Protein AF-A0A7X9ZUU1-F1 (afdb_monomer_lite)

pLDDT: mean 85.57, std 14.95, range [36.59, 97.12]

Sequence (149 aa):
MLIRISDRKSITLRKTADPEVSGQKLRLRSGIVYATLAYLIYGAMPFYMKQLQAVPPSQIMAHRVLWSVFLLAIIVSLLGRWTSLRRTIDMRLVGLFAATAALIGVNWLVYIWAVLNDRILETSLGFFITPLITVVLGVVALGERLTRL

Radius of gyration: 26.16 Å; chains: 1; bounding box: 39×70×84 Å

Secondary structure (DSSP, 8-state):
-------S-SSSS-----HHHHHHHHHHHHHHHHHHHHHHHHHHHHHHHHHTTTS-HHHHHHHHHHHHHHHHHHHHHHTT-HHHHHHT--HHHHHHHHHHHHHHHHHHHHHHHHHHTT-HHHHHHHHHHHHHHHHHHHHHHS-------

Structure (mmCIF, N/CA/C/O backbone):
data_AF-A0A7X9ZUU1-F1
#
_entry.id   AF-A0A7X9ZUU1-F1
#
loop_
_atom_site.group_PDB
_atom_site.id
_atom_site.type_symbol
_atom_site.label_atom_id
_atom_site.label_alt_id
_atom_site.label_comp_id
_atom_site.label_asym_id
_atom_site.label_entity_id
_atom_site.label_seq_id
_atom_site.pdbx_PDB_ins_code
_atom_site.Cartn_x
_atom_site.Cartn_y
_atom_site.Cartn_z
_atom_site.occupancy
_atom_site.B_iso_or_equiv
_atom_site.auth_seq_id
_atom_site.auth_comp_id
_atom_site.auth_asym_id
_atom_site.auth_atom_id
_atom_site.pdbx_PDB_model_num
ATOM 1 N N . MET A 1 1 ? -17.398 -51.536 60.487 1.00 43.50 1 MET A N 1
ATOM 2 C CA . MET A 1 1 ? -17.813 -50.127 60.298 1.00 43.50 1 MET A CA 1
ATOM 3 C C . MET A 1 1 ? -17.126 -49.625 59.030 1.00 43.50 1 MET A C 1
ATOM 5 O O . MET A 1 1 ? -15.916 -49.752 58.930 1.00 43.50 1 MET A O 1
ATOM 9 N N . LEU A 1 2 ? -17.912 -49.277 58.008 1.00 36.59 2 LEU A N 1
ATOM 10 C CA . LEU A 1 2 ? -17.555 -49.318 56.581 1.00 36.59 2 LEU A CA 1
ATOM 11 C C . LEU A 1 2 ? -16.750 -48.10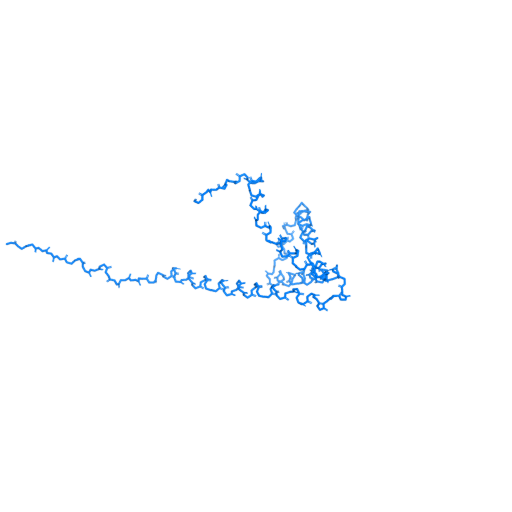4 56.092 1.00 36.59 2 LEU A C 1
ATOM 13 O O . LEU A 1 2 ? -17.174 -46.962 56.252 1.00 36.59 2 LEU A O 1
ATOM 17 N N . ILE A 1 3 ? -15.648 -48.385 55.394 1.00 45.50 3 ILE A N 1
ATOM 18 C CA . ILE A 1 3 ? -14.896 -47.441 54.561 1.00 45.50 3 ILE A CA 1
ATOM 19 C C . ILE A 1 3 ? -15.714 -47.199 53.280 1.00 45.50 3 ILE A C 1
ATOM 21 O O . ILE A 1 3 ? -15.823 -48.082 52.430 1.00 45.50 3 ILE A O 1
ATOM 25 N N . ARG A 1 4 ? -16.322 -46.014 53.138 1.00 44.00 4 ARG A N 1
ATOM 26 C CA . ARG A 1 4 ? -16.996 -45.585 51.899 1.00 44.00 4 ARG A CA 1
ATOM 27 C C . ARG A 1 4 ? -15.962 -45.041 50.911 1.00 44.00 4 ARG A C 1
ATOM 29 O O . ARG A 1 4 ? -15.583 -43.877 50.972 1.00 44.00 4 ARG A O 1
ATOM 36 N N . ILE A 1 5 ? -15.543 -45.884 49.973 1.00 52.41 5 ILE A N 1
ATOM 37 C CA . ILE A 1 5 ? -14.932 -45.461 48.709 1.00 52.41 5 ILE A CA 1
ATOM 38 C C . ILE A 1 5 ? -16.099 -45.129 47.772 1.00 52.41 5 ILE A C 1
ATOM 40 O O . ILE A 1 5 ? -16.663 -46.021 47.148 1.00 52.41 5 ILE A O 1
ATOM 44 N N . SER A 1 6 ? -16.520 -43.863 47.738 1.00 46.88 6 SER A N 1
ATOM 45 C CA . SER A 1 6 ? -17.579 -43.386 46.840 1.00 46.88 6 SER A CA 1
ATOM 46 C C . SER A 1 6 ? -16.974 -42.458 45.792 1.00 46.88 6 SER A C 1
ATOM 48 O O . SER A 1 6 ? -16.498 -41.373 46.108 1.00 46.88 6 SER A O 1
ATOM 50 N N . ASP A 1 7 ? -17.006 -42.940 44.554 1.00 48.75 7 ASP A N 1
ATOM 51 C CA . ASP A 1 7 ? -16.996 -42.197 43.294 1.00 48.75 7 ASP A CA 1
ATOM 52 C C . ASP A 1 7 ? -15.870 -41.201 43.005 1.00 48.75 7 ASP A C 1
ATOM 54 O O . ASP A 1 7 ? -16.015 -39.984 43.051 1.00 48.75 7 ASP A O 1
ATOM 58 N N . ARG A 1 8 ? -14.774 -41.753 42.475 1.00 53.47 8 ARG A N 1
ATOM 59 C CA . ARG A 1 8 ? -13.804 -41.032 41.638 1.00 53.47 8 ARG A CA 1
ATOM 60 C C . ARG A 1 8 ? -14.048 -41.282 40.134 1.00 53.47 8 ARG A C 1
ATOM 62 O O . ARG A 1 8 ? -13.098 -41.344 39.360 1.00 53.47 8 ARG A O 1
ATOM 69 N N . LYS A 1 9 ? -15.308 -41.483 39.715 1.00 47.94 9 LYS A N 1
ATOM 70 C CA . LYS A 1 9 ? -15.692 -41.827 38.325 1.00 47.94 9 LYS A CA 1
ATOM 71 C C . LYS A 1 9 ? -16.576 -40.800 37.599 1.00 47.94 9 LYS A C 1
ATOM 73 O O . LYS A 1 9 ? -17.032 -41.083 36.500 1.00 47.94 9 LYS A O 1
ATOM 78 N N . SER A 1 10 ? -16.754 -39.590 38.128 1.00 43.41 10 SER A N 1
ATOM 79 C CA . SER A 1 10 ? -17.522 -38.525 37.449 1.00 43.41 10 SER A CA 1
ATOM 80 C C . SER A 1 10 ? -16.676 -37.512 36.657 1.00 43.41 10 SER A C 1
ATOM 82 O O . SER A 1 10 ? -17.225 -36.598 36.052 1.00 43.41 10 SER A O 1
ATOM 84 N N . ILE A 1 11 ? -15.345 -37.662 36.611 1.00 51.19 11 ILE A N 1
ATOM 85 C CA . ILE A 1 11 ? -14.435 -36.690 35.958 1.00 51.19 11 ILE A CA 1
ATOM 86 C C . ILE A 1 11 ? -14.271 -36.950 34.444 1.00 51.19 11 ILE A C 1
ATOM 88 O O . ILE A 1 11 ? -13.657 -36.171 33.720 1.00 51.19 11 ILE A O 1
ATOM 92 N N . THR A 1 12 ? -14.859 -38.020 33.910 1.00 53.88 12 THR A N 1
ATOM 93 C CA . THR A 1 12 ? -14.807 -38.332 32.476 1.00 53.88 12 THR A CA 1
ATOM 94 C C . THR A 1 12 ? -16.166 -38.085 31.820 1.00 53.88 12 THR A C 1
ATOM 96 O O . THR A 1 12 ? -17.170 -38.634 32.247 1.00 53.88 12 THR A O 1
ATOM 99 N N . LEU A 1 13 ? -16.156 -37.311 30.723 1.00 51.44 13 LEU A N 1
ATOM 100 C CA . LEU A 1 13 ? -17.224 -37.171 29.710 1.00 51.44 13 LEU A CA 1
ATOM 101 C C . LEU A 1 13 ? -18.213 -35.996 29.819 1.00 51.44 13 LEU A C 1
ATOM 103 O O . LEU A 1 13 ? -19.348 -36.084 29.362 1.00 51.44 13 LEU A O 1
ATOM 107 N N . ARG A 1 14 ? -17.738 -34.812 30.209 1.00 46.88 14 ARG A N 1
ATOM 108 C CA . ARG A 1 14 ? -18.213 -33.579 29.558 1.00 46.88 14 ARG A CA 1
ATOM 109 C C . ARG A 1 14 ? -17.023 -32.861 28.941 1.00 46.88 14 ARG A C 1
ATOM 111 O O . ARG A 1 14 ? -16.533 -31.858 29.439 1.00 46.88 14 ARG A O 1
ATOM 118 N N . LYS A 1 15 ? -16.558 -33.398 27.809 1.00 51.28 15 LYS A N 1
ATOM 119 C CA . LYS A 1 15 ? -15.880 -32.601 26.781 1.00 51.28 15 LYS A CA 1
ATOM 120 C C . LYS A 1 15 ? -16.933 -31.631 26.250 1.00 51.28 15 LYS A C 1
ATOM 122 O O . LYS A 1 15 ? -17.527 -31.857 25.201 1.00 51.28 15 LYS A O 1
ATOM 127 N N . THR A 1 16 ? -17.258 -30.617 27.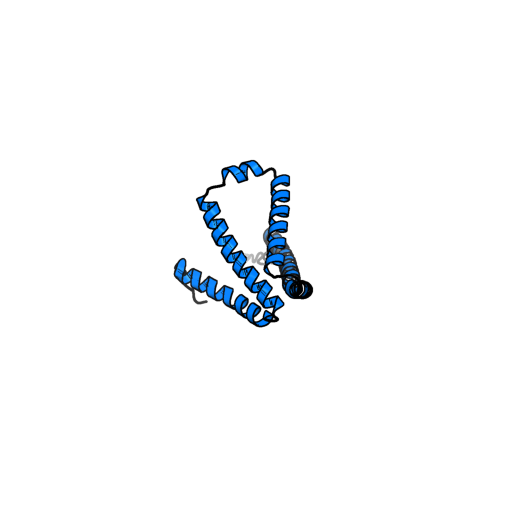044 1.00 53.16 16 THR A N 1
ATOM 128 C CA . THR A 1 16 ? -18.013 -29.461 26.596 1.00 53.16 16 THR A CA 1
ATOM 129 C C . THR A 1 16 ? -17.183 -28.879 25.469 1.00 53.16 16 THR A C 1
ATOM 131 O O . THR A 1 16 ? -16.101 -28.338 25.686 1.00 53.16 16 THR A O 1
ATOM 134 N N . ALA A 1 17 ? -17.635 -29.088 24.235 1.00 60.94 17 ALA A N 1
ATOM 135 C CA . ALA A 1 17 ? -17.268 -28.204 23.152 1.00 60.94 17 ALA A CA 1
ATOM 136 C C . ALA A 1 17 ? -17.786 -26.833 23.583 1.00 60.94 17 ALA A C 1
ATOM 138 O O . ALA A 1 17 ? -18.962 -26.533 23.404 1.00 60.94 17 ALA A O 1
ATOM 139 N N . ASP A 1 18 ? -16.935 -26.083 24.278 1.00 59.06 18 ASP A N 1
ATOM 140 C CA . ASP A 1 18 ? -17.253 -24.747 24.742 1.00 59.06 18 ASP A CA 1
ATOM 141 C C . ASP A 1 18 ? -17.683 -23.946 23.500 1.00 59.06 18 ASP A C 1
ATOM 143 O O . ASP A 1 18 ? -16.926 -23.919 22.512 1.00 59.06 18 ASP A O 1
ATOM 147 N N . PRO A 1 19 ? -18.923 -23.423 23.442 1.00 64.44 19 PRO A N 1
ATOM 148 C CA . PRO A 1 19 ? -19.432 -22.750 22.251 1.00 64.44 19 PRO A CA 1
ATOM 149 C C . PRO A 1 19 ? -18.534 -21.581 21.828 1.00 64.44 19 PRO A C 1
ATOM 151 O O . PRO A 1 19 ? -18.414 -21.314 20.632 1.00 64.44 19 PRO A O 1
ATOM 154 N N . GLU A 1 20 ? -17.819 -20.961 22.771 1.00 69.62 20 GLU A N 1
ATOM 155 C CA . GLU A 1 20 ? -16.831 -19.917 22.502 1.00 69.62 20 GLU A CA 1
ATOM 156 C C . GLU A 1 20 ? -15.602 -20.455 21.745 1.00 69.62 20 GLU A C 1
ATOM 158 O O . GLU A 1 20 ? -15.248 -19.941 20.680 1.00 69.62 20 GLU A O 1
ATOM 163 N N . VAL A 1 21 ? -15.014 -21.568 22.201 1.00 69.81 21 VAL A N 1
ATOM 164 C CA . VAL A 1 21 ? -13.874 -22.228 21.532 1.00 69.81 21 VAL A CA 1
ATOM 165 C C . VAL A 1 21 ? -14.278 -22.784 20.161 1.00 69.81 21 VAL A C 1
ATOM 167 O O . VAL A 1 21 ? -13.499 -22.737 19.203 1.00 69.81 21 VAL A O 1
ATOM 170 N N . SER A 1 22 ? -15.502 -23.299 20.028 1.00 70.44 22 SER A N 1
ATOM 171 C CA . SER A 1 22 ? -16.035 -23.771 18.741 1.00 70.44 22 SER A CA 1
ATOM 172 C C . SER A 1 22 ? -16.283 -22.613 17.771 1.00 70.44 22 SER A C 1
ATOM 174 O O . SER A 1 22 ? -15.909 -22.713 16.600 1.00 70.44 22 SER A O 1
ATOM 176 N N . GLY A 1 23 ? -16.820 -21.490 18.257 1.00 74.31 23 GLY A N 1
ATOM 177 C CA . GLY A 1 23 ? -16.983 -20.250 17.497 1.00 74.31 23 GLY A CA 1
ATOM 178 C C . GLY A 1 23 ? -15.648 -19.656 17.042 1.00 74.31 23 GLY A C 1
ATOM 179 O O . GLY A 1 23 ? -15.518 -19.240 15.889 1.00 74.31 23 GLY A O 1
ATOM 180 N N . GLN A 1 24 ? -14.617 -19.696 17.889 1.00 79.62 24 GLN A N 1
ATOM 181 C CA . GLN A 1 24 ? -13.262 -19.269 17.535 1.00 79.62 24 GLN A CA 1
ATOM 182 C C . GLN A 1 24 ? -12.642 -20.174 16.464 1.00 79.62 24 GLN A C 1
ATOM 184 O O . GLN A 1 24 ? -12.064 -19.673 15.501 1.00 79.62 24 GLN A O 1
ATOM 189 N N . LYS A 1 25 ? -12.807 -21.499 16.569 1.00 75.75 25 LYS A N 1
ATOM 190 C CA . LYS A 1 25 ? -12.346 -22.450 15.541 1.00 75.75 25 LYS A CA 1
ATOM 191 C C . LYS A 1 25 ? -13.054 -22.247 14.203 1.00 75.75 25 LYS A C 1
ATOM 193 O O . LYS A 1 25 ? -12.405 -22.332 13.164 1.00 75.75 25 LYS A O 1
ATOM 198 N N . LEU A 1 26 ? -14.358 -21.968 14.213 1.00 78.06 26 LEU A N 1
ATOM 199 C CA . LEU A 1 26 ? -15.129 -21.637 13.009 1.00 78.06 26 LEU A CA 1
ATOM 200 C C . LEU A 1 26 ? -14.621 -20.343 12.360 1.00 78.06 26 LEU A C 1
ATOM 202 O O . LEU A 1 26 ? -14.349 -20.332 11.160 1.00 78.06 26 LEU A O 1
ATOM 206 N N . ARG A 1 27 ? -14.396 -19.290 13.157 1.00 86.81 27 ARG A N 1
ATOM 207 C CA . ARG A 1 27 ? -13.803 -18.028 12.686 1.00 86.81 27 ARG A CA 1
ATOM 208 C C . ARG A 1 27 ? -12.395 -18.230 12.130 1.00 86.81 27 ARG A C 1
ATOM 210 O O . ARG A 1 27 ? -12.113 -17.739 11.042 1.00 86.81 27 ARG A O 1
ATOM 217 N N . LEU 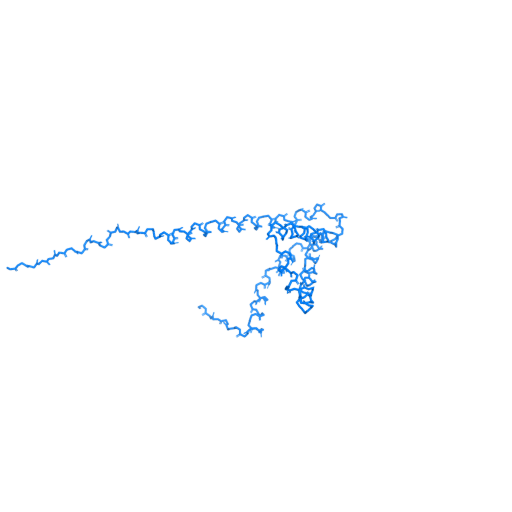A 1 28 ? -11.551 -19.012 12.805 1.00 88.69 28 LEU A N 1
ATOM 218 C CA . LEU A 1 28 ? -10.201 -19.342 12.343 1.00 88.69 28 LEU A CA 1
ATOM 219 C C . LEU A 1 28 ? -10.233 -20.080 11.001 1.00 88.69 28 LEU A C 1
ATOM 221 O O . LEU A 1 28 ? -9.525 -19.695 10.078 1.00 88.69 28 LEU A O 1
ATOM 225 N N . ARG A 1 29 ? -11.093 -21.096 10.859 1.00 87.75 29 ARG A N 1
ATOM 226 C CA . ARG A 1 29 ? -11.271 -21.831 9.596 1.00 87.75 29 ARG A CA 1
ATOM 227 C C . ARG A 1 29 ? -11.712 -20.908 8.464 1.00 87.75 29 ARG A C 1
ATOM 229 O O . ARG A 1 29 ? -11.120 -20.955 7.393 1.00 87.75 29 ARG A O 1
ATOM 236 N N . SER A 1 30 ? -12.699 -20.045 8.710 1.00 90.25 30 SER A N 1
ATOM 237 C CA . SER A 1 30 ? -13.132 -19.061 7.711 1.00 90.25 30 SER A CA 1
ATOM 238 C C . SER A 1 30 ? -12.024 -18.060 7.366 1.00 90.25 30 SER A C 1
ATOM 240 O O . SER A 1 30 ? -11.811 -17.767 6.196 1.00 90.25 30 SER A O 1
ATOM 242 N N . GLY A 1 31 ? -11.255 -17.608 8.361 1.00 91.44 31 GLY A N 1
ATOM 243 C CA . GLY A 1 31 ? -10.130 -16.698 8.173 1.00 91.44 31 GLY A CA 1
ATOM 244 C C . GLY A 1 31 ? -9.020 -17.305 7.321 1.00 91.44 31 GLY A C 1
ATOM 245 O O . GLY A 1 31 ? -8.506 -16.626 6.439 1.00 91.44 31 GLY A O 1
ATOM 246 N N . ILE A 1 32 ? -8.705 -18.590 7.521 1.00 95.06 32 ILE A N 1
ATOM 247 C CA . ILE A 1 32 ? -7.742 -19.317 6.683 1.00 95.06 32 ILE A CA 1
ATOM 248 C C . ILE A 1 32 ? -8.225 -19.339 5.233 1.00 95.06 32 ILE A C 1
ATOM 250 O O . ILE A 1 32 ? -7.464 -18.974 4.345 1.00 95.06 32 ILE A O 1
ATOM 254 N N . VAL A 1 33 ? -9.492 -19.689 4.988 1.00 95.50 33 VAL A N 1
ATOM 255 C CA . VAL A 1 33 ? -10.051 -19.711 3.627 1.00 95.50 33 VAL A CA 1
ATOM 256 C C . VAL A 1 33 ? -9.969 -18.329 2.974 1.00 95.50 33 VAL A C 1
ATOM 258 O O . VAL A 1 33 ? -9.483 -18.216 1.849 1.00 95.50 33 VAL A O 1
ATOM 261 N N . TYR A 1 34 ? -10.381 -17.268 3.675 1.00 94.38 34 TYR A N 1
ATOM 262 C CA . TYR A 1 34 ? -10.308 -15.906 3.143 1.00 94.38 34 TYR A CA 1
ATOM 263 C C . TYR A 1 34 ? -8.871 -15.459 2.862 1.00 94.38 34 TYR A C 1
ATOM 265 O O . TYR A 1 34 ? -8.615 -14.889 1.803 1.00 94.38 34 TYR A O 1
ATOM 273 N N . ALA A 1 35 ? -7.930 -15.749 3.763 1.00 94.38 35 ALA A N 1
ATOM 274 C CA . ALA A 1 35 ? -6.521 -15.426 3.572 1.00 94.38 35 ALA A CA 1
ATOM 275 C C . ALA A 1 35 ? -5.942 -16.175 2.366 1.00 94.38 35 ALA A C 1
ATOM 277 O O . ALA A 1 35 ? -5.317 -15.558 1.507 1.00 94.38 35 ALA A O 1
ATOM 278 N N . THR A 1 36 ? -6.195 -17.480 2.249 1.00 96.25 36 THR A N 1
ATOM 279 C CA . THR A 1 36 ? -5.736 -18.286 1.113 1.00 96.25 36 THR A CA 1
ATOM 280 C C . THR A 1 36 ? -6.273 -17.743 -0.207 1.00 96.25 36 THR A C 1
ATOM 282 O O . THR A 1 36 ? -5.495 -17.540 -1.135 1.00 96.25 36 THR A O 1
ATOM 285 N N . LEU A 1 37 ? -7.572 -1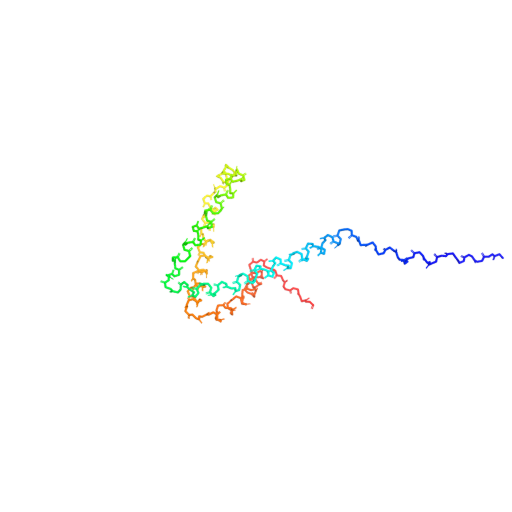7.445 -0.296 1.00 96.19 37 LEU A N 1
ATOM 286 C CA . LEU A 1 37 ? -8.163 -16.871 -1.507 1.00 96.19 37 LEU A CA 1
ATOM 287 C C . LEU A 1 37 ? -7.560 -15.504 -1.841 1.00 96.19 37 LEU A C 1
ATOM 289 O O . LEU A 1 37 ? -7.194 -15.263 -2.990 1.00 96.19 37 LEU A O 1
ATOM 293 N N . ALA A 1 38 ? -7.401 -14.630 -0.847 1.00 94.31 38 ALA A N 1
ATOM 294 C CA . ALA A 1 38 ? -6.793 -13.319 -1.041 1.00 94.31 38 ALA A CA 1
ATOM 295 C C . ALA A 1 38 ? -5.347 -13.428 -1.551 1.00 94.31 38 ALA A C 1
ATOM 297 O O . ALA A 1 38 ? -4.984 -12.742 -2.507 1.00 94.31 38 ALA A O 1
ATOM 298 N N . TYR A 1 39 ? -4.538 -14.320 -0.970 1.00 92.38 39 TYR A N 1
ATOM 299 C CA . TYR A 1 39 ? -3.158 -14.540 -1.404 1.00 92.38 39 TYR A CA 1
ATOM 300 C C . TYR A 1 39 ? -3.065 -15.185 -2.787 1.00 92.38 39 TYR A C 1
ATOM 302 O O . TYR A 1 39 ? -2.161 -14.834 -3.538 1.00 92.38 39 TYR A O 1
ATOM 310 N N . LEU A 1 40 ? -3.995 -16.066 -3.166 1.00 94.81 40 LEU A N 1
ATOM 311 C CA . LEU A 1 40 ? -4.052 -16.626 -4.521 1.00 94.81 40 LEU A CA 1
ATOM 312 C C . LEU A 1 40 ? -4.401 -15.557 -5.559 1.00 94.81 40 LEU A C 1
ATOM 314 O O . LEU A 1 40 ? -3.721 -15.445 -6.578 1.00 94.81 40 LEU A O 1
ATOM 318 N N . ILE A 1 41 ? -5.414 -14.730 -5.279 1.00 94.00 41 ILE A N 1
ATOM 319 C CA . ILE A 1 41 ? -5.795 -13.605 -6.145 1.00 94.00 41 ILE A CA 1
ATOM 320 C C . ILE A 1 41 ? -4.618 -12.638 -6.296 1.00 94.00 41 ILE A C 1
ATOM 322 O O . ILE A 1 41 ? -4.291 -12.217 -7.405 1.00 94.00 41 ILE A O 1
ATOM 326 N N . TYR A 1 42 ? -3.950 -12.310 -5.189 1.00 90.19 42 TYR A N 1
ATOM 327 C CA . TYR A 1 42 ? -2.788 -11.433 -5.213 1.00 90.19 42 TYR A CA 1
ATOM 328 C C . TYR A 1 42 ? -1.596 -12.068 -5.944 1.00 90.19 42 TYR A C 1
ATOM 330 O O . TYR A 1 42 ? -0.948 -11.403 -6.744 1.00 90.19 42 TYR A O 1
ATOM 338 N N . GLY A 1 43 ? -1.329 -13.359 -5.743 1.00 89.12 43 GLY A N 1
ATOM 339 C CA . GLY A 1 43 ? -0.256 -14.091 -6.421 1.00 89.12 43 GLY A CA 1
ATOM 340 C C . GLY A 1 43 ? -0.459 -14.216 -7.933 1.00 89.12 43 GLY A C 1
ATOM 341 O O . GLY A 1 43 ? 0.516 -14.303 -8.673 1.00 89.12 43 GLY A O 1
ATOM 342 N N . ALA A 1 44 ? -1.706 -14.157 -8.407 1.00 92.00 44 ALA A N 1
ATOM 343 C CA . ALA A 1 44 ? -2.037 -14.126 -9.829 1.00 92.00 44 ALA A CA 1
ATOM 344 C C . ALA A 1 44 ? -1.900 -12.727 -10.470 1.00 92.00 44 ALA A C 1
ATOM 346 O O . ALA A 1 44 ? -1.866 -12.619 -11.696 1.00 92.00 44 ALA A O 1
ATOM 347 N N . MET A 1 45 ? -1.787 -11.645 -9.685 1.00 88.12 45 MET A N 1
ATOM 348 C CA . MET A 1 45 ? -1.686 -10.273 -10.215 1.00 88.12 45 MET A CA 1
ATOM 349 C C . MET A 1 45 ? -0.535 -10.049 -11.206 1.00 88.12 45 MET A C 1
ATOM 351 O O . MET A 1 45 ? -0.784 -9.409 -12.229 1.00 88.12 45 MET A O 1
ATOM 355 N N . PRO A 1 46 ? 0.695 -10.559 -10.986 1.00 87.75 46 PRO A N 1
ATOM 356 C CA . PRO A 1 46 ? 1.786 -10.386 -11.943 1.00 87.75 46 PRO A CA 1
ATOM 357 C C . PRO A 1 46 ? 1.449 -10.904 -13.346 1.00 87.75 46 PRO A C 1
ATOM 359 O O . PRO A 1 46 ? 1.840 -10.289 -14.336 1.00 87.75 46 PRO A O 1
ATOM 362 N N . PHE A 1 47 ? 0.673 -11.990 -13.438 1.00 89.69 47 PHE A N 1
ATOM 363 C CA . PHE A 1 47 ? 0.231 -12.549 -14.715 1.00 89.69 47 PHE A CA 1
ATOM 364 C C . PHE A 1 47 ? -0.708 -11.592 -15.456 1.00 89.69 47 PHE A C 1
ATOM 366 O O . PHE A 1 47 ? -0.534 -11.350 -16.648 1.00 89.69 47 PHE A O 1
ATOM 373 N N . TYR A 1 48 ? -1.660 -10.989 -14.741 1.00 88.94 48 TYR A N 1
ATOM 374 C CA . TYR A 1 48 ? -2.527 -9.951 -15.299 1.00 88.94 48 TYR A CA 1
ATOM 375 C C . TYR A 1 48 ? -1.729 -8.707 -15.717 1.00 88.94 48 TYR A C 1
ATOM 377 O O . TYR A 1 48 ? -1.929 -8.175 -16.805 1.00 88.94 48 TYR A O 1
ATOM 385 N N . MET A 1 49 ? -0.770 -8.266 -14.899 1.00 85.88 49 MET A N 1
ATOM 386 C CA . MET A 1 49 ? 0.073 -7.114 -15.231 1.00 85.88 49 MET A CA 1
ATOM 387 C C . MET A 1 49 ? 0.906 -7.349 -16.488 1.00 85.88 49 MET A C 1
ATOM 389 O O . MET A 1 49 ? 1.012 -6.447 -17.311 1.00 85.88 49 MET A O 1
ATOM 393 N N . LYS A 1 50 ? 1.428 -8.562 -16.696 1.00 86.12 50 LYS A N 1
ATOM 394 C CA . LYS A 1 50 ? 2.138 -8.913 -17.932 1.00 86.12 50 LYS A CA 1
ATOM 395 C C . LYS A 1 50 ? 1.269 -8.792 -19.186 1.00 86.12 50 LYS A C 1
ATOM 397 O O . LYS A 1 50 ? 1.780 -8.400 -20.230 1.00 86.12 50 LYS A O 1
ATOM 402 N N . GLN A 1 51 ? -0.039 -9.024 -19.088 1.00 89.75 51 GLN A N 1
ATOM 403 C CA . GLN A 1 51 ? -0.966 -8.777 -20.203 1.00 89.75 51 GLN A CA 1
ATOM 404 C C . GLN A 1 51 ? -1.116 -7.279 -20.518 1.00 89.75 51 GLN A C 1
ATOM 406 O O . GLN A 1 51 ? -1.411 -6.910 -21.651 1.00 89.75 51 GLN A O 1
ATOM 411 N N . LEU A 1 52 ? -0.857 -6.408 -19.540 1.00 88.69 52 LEU A N 1
ATOM 412 C CA . LEU A 1 52 ? -0.901 -4.951 -19.669 1.00 88.69 52 LEU A CA 1
ATOM 413 C C . LEU A 1 52 ? 0.456 -4.324 -20.022 1.00 88.69 52 LEU A C 1
ATOM 415 O O . LEU A 1 52 ? 0.605 -3.113 -19.901 1.00 88.69 52 LEU A O 1
ATOM 419 N N . GLN A 1 53 ? 1.442 -5.099 -20.479 1.00 87.25 53 GLN A N 1
ATOM 420 C CA . GLN A 1 53 ? 2.794 -4.603 -20.788 1.00 87.25 53 GLN A CA 1
ATOM 421 C C . GLN A 1 53 ? 2.852 -3.441 -21.794 1.00 87.25 53 GLN A C 1
ATOM 423 O O . GLN A 1 53 ? 3.803 -2.665 -21.776 1.00 87.25 53 GLN A O 1
ATOM 428 N N . ALA A 1 54 ? 1.837 -3.297 -22.651 1.00 88.75 54 ALA A N 1
ATOM 429 C CA . ALA A 1 54 ? 1.726 -2.178 -23.587 1.00 88.75 54 ALA A CA 1
ATOM 430 C C . ALA A 1 54 ? 1.295 -0.857 -22.917 1.00 88.75 54 ALA A C 1
ATOM 432 O O . ALA A 1 54 ? 1.399 0.207 -23.524 1.00 88.75 54 ALA A O 1
ATOM 433 N N . VAL A 1 55 ? 0.793 -0.910 -21.680 1.00 92.44 55 VAL A N 1
ATOM 434 C CA . VAL A 1 55 ? 0.289 0.244 -20.934 1.00 92.44 55 VAL A CA 1
ATOM 435 C C . VAL A 1 55 ? 1.372 0.746 -19.971 1.00 92.44 55 VAL A C 1
ATOM 437 O O . VAL A 1 55 ? 1.904 -0.036 -19.182 1.00 92.44 55 VAL A O 1
ATOM 440 N N . PRO A 1 56 ? 1.682 2.055 -19.961 1.00 92.56 56 PRO A N 1
ATOM 441 C CA . PRO A 1 56 ? 2.646 2.618 -19.024 1.00 92.56 56 PRO A CA 1
ATOM 442 C C . PRO A 1 56 ? 2.283 2.337 -17.549 1.00 92.56 56 PRO A C 1
ATOM 444 O O . PRO A 1 56 ? 1.116 2.498 -17.171 1.00 92.56 56 PRO A O 1
ATOM 447 N N . PRO A 1 57 ? 3.262 2.028 -16.669 1.00 91.25 57 PRO A N 1
ATOM 448 C CA . PRO A 1 57 ? 3.020 1.768 -15.244 1.00 91.25 57 PRO A CA 1
ATOM 449 C C . PRO A 1 57 ? 2.216 2.865 -14.533 1.00 91.25 57 PRO A C 1
ATOM 451 O O . PRO A 1 57 ? 1.357 2.581 -13.697 1.00 91.25 57 PRO A O 1
ATOM 454 N N . SER A 1 58 ? 2.470 4.129 -14.887 1.00 92.56 58 SER A N 1
ATOM 455 C CA . SER A 1 58 ? 1.778 5.292 -14.324 1.00 92.56 58 SER A CA 1
ATOM 456 C C . SER A 1 58 ? 0.286 5.294 -14.652 1.00 92.56 58 SER A C 1
ATOM 458 O O . SER A 1 58 ? -0.527 5.618 -13.787 1.00 92.56 58 SER A O 1
ATOM 460 N N . GLN A 1 59 ? -0.094 4.874 -15.861 1.00 93.69 59 GLN A N 1
ATOM 461 C CA . GLN A 1 59 ? -1.495 4.777 -16.265 1.00 93.69 59 GLN A CA 1
ATOM 462 C C . GLN A 1 59 ? -2.199 3.630 -15.545 1.00 93.69 59 GLN A C 1
ATOM 464 O O . GLN A 1 59 ? -3.315 3.819 -15.060 1.00 93.69 59 GLN A O 1
ATOM 469 N N . ILE A 1 60 ? -1.549 2.469 -15.406 1.00 92.31 60 ILE A N 1
ATOM 470 C CA . ILE A 1 60 ? -2.089 1.343 -14.627 1.00 92.31 60 ILE A CA 1
ATOM 471 C C . ILE A 1 60 ? -2.371 1.801 -13.191 1.00 92.31 60 ILE A C 1
ATOM 473 O O . ILE A 1 60 ? -3.452 1.565 -12.651 1.00 92.31 60 ILE A O 1
ATOM 477 N N . MET A 1 61 ? -1.422 2.516 -12.587 1.00 93.19 61 MET A N 1
ATOM 478 C CA . MET A 1 61 ? -1.568 3.042 -11.237 1.00 93.19 61 MET A CA 1
ATOM 479 C C . MET A 1 61 ? -2.694 4.079 -11.124 1.00 93.19 61 MET A C 1
ATOM 481 O O . MET A 1 61 ? -3.507 3.997 -10.203 1.00 93.19 61 MET A O 1
ATOM 485 N N . ALA A 1 62 ? -2.799 5.004 -12.080 1.00 93.81 62 ALA A N 1
ATOM 486 C CA . ALA A 1 62 ? -3.865 6.004 -12.112 1.00 93.81 62 ALA A CA 1
ATOM 487 C C . ALA A 1 62 ? -5.258 5.355 -12.153 1.00 93.81 62 ALA A C 1
ATOM 489 O O . ALA A 1 62 ? -6.130 5.728 -11.368 1.00 93.81 62 ALA A O 1
ATOM 490 N N . HIS A 1 63 ? -5.452 4.324 -12.982 1.00 93.12 63 HIS A N 1
ATOM 491 C CA . HIS A 1 63 ? -6.714 3.580 -13.034 1.00 93.12 63 HIS A CA 1
ATOM 492 C C . HIS A 1 63 ? -7.041 2.909 -11.696 1.00 93.12 63 HIS A C 1
ATOM 494 O O . HIS A 1 63 ? -8.190 2.944 -11.259 1.00 93.12 63 HIS A O 1
ATOM 500 N N . ARG A 1 64 ? -6.047 2.345 -10.995 1.00 90.69 64 ARG A N 1
ATOM 501 C CA . ARG A 1 64 ? -6.265 1.753 -9.663 1.00 90.69 64 ARG A CA 1
ATOM 502 C C . ARG A 1 64 ? -6.733 2.789 -8.644 1.00 90.69 64 ARG A C 1
ATOM 504 O O . ARG A 1 64 ? -7.645 2.502 -7.868 1.00 90.69 64 ARG A O 1
ATOM 511 N N . VAL A 1 65 ? -6.144 3.986 -8.655 1.00 93.81 65 VAL A N 1
ATOM 512 C CA . VAL A 1 65 ? -6.550 5.083 -7.762 1.00 93.81 65 VAL A CA 1
ATOM 513 C C . VAL A 1 65 ? -7.964 5.553 -8.100 1.00 93.81 65 VAL A C 1
ATOM 515 O O . VAL A 1 65 ? -8.792 5.657 -7.198 1.00 93.81 65 VAL A O 1
ATOM 518 N N . LEU A 1 66 ? -8.272 5.759 -9.384 1.00 96.31 66 LEU A N 1
ATOM 519 C CA . LEU A 1 66 ? -9.600 6.183 -9.838 1.00 96.31 66 LEU A CA 1
ATOM 520 C C . LEU A 1 66 ? -10.693 5.200 -9.402 1.00 96.31 66 LEU A C 1
ATOM 522 O O . LEU A 1 66 ? -11.678 5.615 -8.791 1.00 96.31 66 LEU A O 1
ATOM 526 N N . TRP A 1 67 ? -10.496 3.898 -9.630 1.00 95.94 67 TRP A N 1
ATOM 527 C CA . TRP A 1 67 ? -11.459 2.877 -9.205 1.00 95.94 67 TRP A CA 1
ATOM 528 C C . TRP A 1 67 ? -11.586 2.768 -7.685 1.00 95.94 67 TRP A C 1
ATOM 530 O O . TRP A 1 67 ? -12.687 2.555 -7.180 1.00 95.94 67 TRP A O 1
ATOM 540 N N . SER A 1 68 ? -10.494 2.968 -6.942 1.00 94.56 68 SER A N 1
ATOM 541 C CA . SER A 1 68 ? -10.534 2.981 -5.475 1.00 94.56 68 SER A CA 1
ATOM 542 C C . SER A 1 68 ? -11.357 4.156 -4.951 1.00 94.56 68 SER A C 1
ATOM 544 O O . SER A 1 68 ? -12.224 3.958 -4.103 1.00 94.56 68 SER A O 1
ATOM 546 N N . VAL A 1 69 ? -11.136 5.364 -5.482 1.00 95.06 69 VAL A N 1
ATOM 547 C CA . VAL A 1 69 ? -11.902 6.567 -5.118 1.00 95.06 69 VAL A CA 1
ATOM 548 C C . VAL A 1 69 ? -13.378 6.387 -5.460 1.00 95.06 69 VAL A C 1
ATOM 550 O O . VAL A 1 69 ? -14.234 6.686 -4.630 1.00 95.06 69 VAL A O 1
ATOM 553 N N . PHE A 1 70 ? -13.679 5.850 -6.643 1.00 97.00 70 PHE A N 1
ATOM 554 C CA . PHE A 1 70 ? -15.049 5.577 -7.071 1.00 97.00 70 PHE A CA 1
ATOM 555 C C . PHE A 1 70 ? -15.757 4.586 -6.137 1.00 97.00 70 PHE A C 1
ATOM 557 O O . PHE A 1 70 ? -16.846 4.872 -5.638 1.00 97.00 70 PHE A O 1
ATOM 564 N N . LEU A 1 71 ? -15.119 3.453 -5.829 1.00 96.94 71 LEU A N 1
ATOM 565 C CA . LEU A 1 71 ? -15.671 2.447 -4.921 1.00 96.94 71 LEU A CA 1
ATOM 566 C C . LEU A 1 71 ? -15.877 3.010 -3.507 1.00 96.94 71 LEU A C 1
ATOM 568 O O . LEU A 1 71 ? -16.934 2.812 -2.909 1.00 96.94 71 LEU A O 1
ATOM 572 N N . LEU A 1 72 ? -14.899 3.752 -2.981 1.00 94.75 72 LEU A N 1
ATOM 573 C CA . LEU A 1 72 ? -15.005 4.422 -1.683 1.00 94.75 72 LEU A CA 1
ATOM 574 C C . LEU A 1 72 ? -16.150 5.438 -1.660 1.00 94.75 72 LEU A C 1
ATOM 576 O O . LEU A 1 72 ? -16.903 5.470 -0.689 1.00 94.75 72 LEU A O 1
ATOM 580 N N . ALA A 1 73 ? -16.329 6.229 -2.719 1.00 95.25 73 ALA A N 1
ATOM 581 C CA . ALA A 1 73 ? -17.430 7.183 -2.825 1.00 95.25 73 ALA A CA 1
ATOM 582 C C . ALA A 1 73 ? -18.800 6.485 -2.811 1.00 95.25 73 ALA A C 1
ATOM 584 O O . ALA A 1 73 ? -19.716 6.956 -2.130 1.00 95.25 73 ALA A O 1
ATOM 585 N N . ILE A 1 74 ? -18.934 5.341 -3.492 1.00 97.12 74 ILE A N 1
ATOM 586 C CA . ILE A 1 74 ? -20.145 4.509 -3.432 1.00 97.12 74 ILE A CA 1
ATOM 587 C C . ILE A 1 74 ? -20.383 4.030 -2.001 1.00 97.12 74 ILE A C 1
ATOM 589 O O . ILE A 1 74 ? -21.466 4.242 -1.461 1.00 97.12 74 ILE A O 1
ATOM 593 N N . ILE A 1 75 ? -19.373 3.444 -1.354 1.00 96.62 75 ILE A N 1
ATOM 594 C CA . ILE A 1 75 ? -19.493 2.923 0.015 1.00 96.62 75 ILE A CA 1
ATOM 595 C C . ILE A 1 75 ? -19.894 4.042 0.986 1.00 96.62 75 ILE A C 1
ATOM 597 O O . ILE A 1 75 ? -20.846 3.890 1.747 1.00 96.62 75 ILE A O 1
ATOM 601 N N . VAL A 1 76 ? -19.226 5.198 0.942 1.00 95.69 76 VAL A N 1
ATOM 602 C CA . VAL A 1 76 ? -19.551 6.346 1.806 1.00 95.69 76 VAL A CA 1
ATOM 603 C C . VAL A 1 76 ? -20.975 6.852 1.559 1.00 95.69 76 VAL A C 1
ATOM 605 O O . VAL A 1 76 ? -21.652 7.228 2.520 1.00 95.69 76 VAL A O 1
ATOM 608 N N . SER A 1 77 ? -21.440 6.825 0.307 1.00 96.06 77 SER A N 1
ATOM 609 C CA . SER A 1 77 ? -22.815 7.192 -0.051 1.00 96.06 77 SER A CA 1
ATOM 610 C C . SER A 1 77 ? -23.834 6.213 0.512 1.00 96.06 77 SER A C 1
ATOM 612 O O . SER A 1 77 ? -24.792 6.651 1.142 1.00 96.06 77 SER A O 1
ATOM 614 N N . LEU A 1 78 ? -23.599 4.907 0.367 1.00 97.12 78 LEU A N 1
ATOM 615 C CA . LEU A 1 78 ? -24.472 3.863 0.912 1.00 97.12 78 LEU A CA 1
ATOM 616 C C . LEU A 1 78 ? -24.547 3.915 2.443 1.00 97.12 78 LEU A C 1
ATOM 618 O O . LEU A 1 78 ? -25.599 3.655 3.016 1.00 97.12 78 LEU A O 1
ATOM 622 N N . LEU A 1 79 ? -23.450 4.284 3.109 1.00 96.25 79 LEU A N 1
ATOM 623 C CA . LEU A 1 79 ? -23.418 4.453 4.563 1.00 96.25 79 LEU A CA 1
ATOM 624 C C . LEU A 1 79 ? -23.937 5.831 5.027 1.00 96.25 79 LEU A C 1
ATOM 626 O O . LEU A 1 79 ? -24.074 6.046 6.230 1.00 96.25 79 LEU A O 1
ATOM 630 N N . GLY A 1 80 ? -24.181 6.786 4.122 1.00 93.62 80 GLY A N 1
ATOM 631 C CA . GLY A 1 80 ? -24.648 8.136 4.461 1.00 93.62 80 GLY A CA 1
ATOM 632 C C . GLY A 1 80 ? -23.652 8.976 5.276 1.00 93.62 80 GLY A C 1
ATOM 633 O O . GLY A 1 80 ? -24.050 9.887 6.002 1.00 93.62 80 GLY A O 1
ATOM 634 N N . ARG A 1 81 ? -22.342 8.695 5.198 1.00 94.06 81 ARG A N 1
ATOM 635 C CA . ARG A 1 81 ? -21.328 9.264 6.120 1.00 94.06 81 ARG A CA 1
ATOM 636 C C . ARG A 1 81 ? -20.620 10.524 5.617 1.00 94.06 81 ARG A C 1
ATOM 638 O O . ARG A 1 81 ? -19.653 10.962 6.239 1.00 94.06 81 ARG A O 1
ATOM 645 N N . TRP A 1 82 ? -21.109 11.152 4.548 1.00 93.50 82 TRP A N 1
ATOM 646 C CA . TRP A 1 82 ? -20.500 12.347 3.947 1.00 93.50 82 TRP A CA 1
ATOM 647 C C . TRP A 1 82 ? -20.300 13.505 4.937 1.00 93.50 82 TRP A C 1
ATOM 649 O O . TRP A 1 82 ? -19.233 14.120 4.963 1.00 93.50 82 TRP A O 1
ATOM 659 N N . THR A 1 83 ? -21.285 13.777 5.796 1.00 90.56 83 THR A N 1
ATOM 660 C CA . THR A 1 83 ? -21.199 14.852 6.802 1.00 90.56 83 THR A CA 1
ATOM 661 C C . THR A 1 83 ? -20.154 14.550 7.872 1.00 90.56 83 THR A C 1
ATOM 663 O O . THR A 1 83 ? -19.397 15.435 8.264 1.00 90.56 83 THR A O 1
ATOM 666 N N . SER A 1 84 ? -20.078 13.293 8.323 1.00 89.81 84 SER A N 1
ATOM 667 C CA . SER A 1 84 ? -19.058 12.860 9.282 1.00 89.81 84 SER A CA 1
ATOM 668 C C . SER A 1 84 ? -17.663 12.966 8.678 1.00 89.81 84 SER A C 1
ATOM 670 O O . SER A 1 84 ? -16.763 13.452 9.349 1.00 89.81 84 SER A O 1
ATOM 672 N N . LEU A 1 85 ? -17.498 12.561 7.414 1.00 89.94 85 LEU A N 1
ATOM 673 C CA . LEU A 1 85 ? -16.223 12.649 6.710 1.00 89.94 85 LEU A CA 1
ATOM 674 C C . LEU A 1 85 ? -15.738 14.099 6.645 1.00 89.94 85 LEU A C 1
ATOM 676 O O . LEU A 1 85 ? -14.620 14.375 7.059 1.00 89.94 85 LEU A O 1
ATOM 680 N N . ARG A 1 86 ? -16.596 15.031 6.210 1.00 90.19 86 ARG A N 1
ATOM 681 C CA . ARG A 1 86 ? -16.251 16.460 6.106 1.00 90.19 86 ARG A CA 1
ATOM 682 C C . ARG A 1 86 ? -15.850 17.080 7.443 1.00 90.19 86 ARG A C 1
ATOM 684 O O . ARG A 1 86 ? -14.943 17.899 7.468 1.00 90.19 86 ARG A O 1
ATOM 691 N N . ARG A 1 87 ? -16.493 16.682 8.546 1.00 91.38 87 ARG A N 1
ATOM 692 C CA . ARG A 1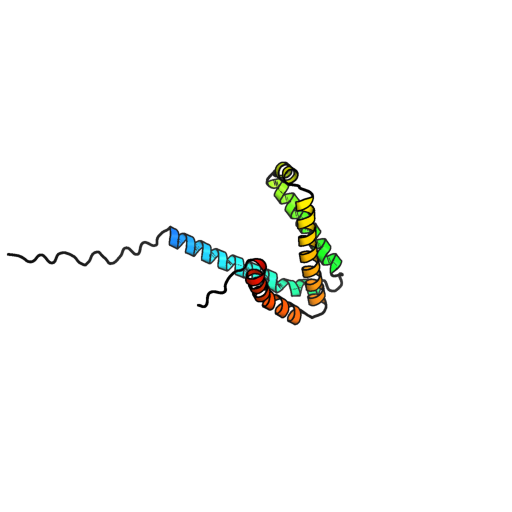 87 ? -16.169 17.185 9.894 1.00 91.38 87 ARG A CA 1
ATOM 693 C C . ARG A 1 87 ? -14.800 16.733 10.404 1.00 91.38 87 ARG A C 1
ATOM 695 O O . ARG A 1 87 ? -14.256 17.379 11.288 1.00 91.38 87 ARG A O 1
ATOM 702 N N . THR A 1 88 ? -14.261 15.637 9.876 1.00 90.25 88 THR A N 1
ATOM 703 C CA . THR A 1 88 ? -12.962 15.080 10.286 1.00 90.25 88 THR A CA 1
ATOM 704 C C . THR A 1 88 ? -11.808 15.569 9.401 1.00 90.25 88 THR A C 1
ATOM 706 O O . THR A 1 88 ? -10.654 15.252 9.675 1.00 90.25 88 THR A O 1
ATOM 709 N N . ILE A 1 89 ? -12.083 16.339 8.340 1.00 91.38 89 ILE A N 1
ATOM 710 C CA . ILE A 1 89 ? -11.035 16.862 7.457 1.00 91.38 89 ILE A CA 1
ATOM 711 C C . ILE A 1 89 ? -10.262 17.968 8.184 1.00 91.38 89 ILE A C 1
ATOM 713 O O . ILE A 1 89 ? -10.772 19.062 8.403 1.00 91.38 89 ILE A O 1
ATOM 717 N N . ASP A 1 90 ? -9.005 17.671 8.497 1.00 94.19 90 ASP A N 1
ATOM 718 C CA . ASP A 1 90 ? -7.991 18.613 8.969 1.00 94.19 90 ASP A CA 1
ATOM 719 C C . ASP A 1 90 ? -6.866 18.669 7.925 1.00 94.19 90 ASP A C 1
ATOM 721 O O . ASP A 1 90 ? -6.407 17.629 7.446 1.00 94.19 90 ASP A O 1
ATOM 725 N N . MET A 1 91 ? -6.401 19.871 7.575 1.00 92.44 91 MET A N 1
ATOM 726 C CA . MET A 1 91 ? -5.321 20.077 6.606 1.00 92.44 91 MET A CA 1
ATOM 727 C C . MET A 1 91 ? -4.030 19.348 7.004 1.00 92.44 91 MET A C 1
ATOM 729 O O . MET A 1 91 ? -3.312 18.843 6.140 1.00 92.44 91 MET A O 1
ATOM 733 N N . ARG A 1 92 ? -3.750 19.218 8.307 1.00 93.94 92 ARG A N 1
ATOM 734 C CA . ARG A 1 92 ? -2.594 18.454 8.796 1.00 93.94 92 ARG A CA 1
ATOM 735 C C . ARG A 1 92 ? -2.744 16.961 8.513 1.00 93.94 92 ARG A C 1
ATOM 737 O O . ARG A 1 92 ? -1.791 16.325 8.064 1.00 93.94 92 ARG A O 1
ATOM 744 N N . LEU A 1 93 ? -3.936 16.408 8.745 1.00 93.81 93 LEU A N 1
ATOM 745 C CA . LEU A 1 93 ? -4.242 15.009 8.438 1.00 93.81 93 LEU A CA 1
ATOM 746 C C . LEU A 1 93 ? -4.217 14.756 6.932 1.00 93.81 93 LEU A C 1
ATOM 748 O O . LEU A 1 93 ? -3.670 13.748 6.498 1.00 93.81 93 LEU A O 1
ATOM 752 N N . VAL A 1 94 ? -4.748 15.683 6.132 1.00 94.12 94 VAL A N 1
ATOM 753 C CA . VAL A 1 94 ? -4.694 15.603 4.667 1.00 94.12 94 VAL A CA 1
ATOM 754 C C . VAL A 1 94 ? -3.248 15.595 4.183 1.00 94.12 94 VAL A C 1
ATOM 756 O O . VAL A 1 94 ? -2.903 14.747 3.368 1.00 94.12 94 VAL A O 1
ATOM 759 N N . GLY A 1 95 ? -2.384 16.466 4.713 1.00 96.06 95 GLY A N 1
ATOM 760 C CA . GLY A 1 95 ? -0.958 16.471 4.379 1.00 96.06 95 GLY A CA 1
ATOM 761 C C . GLY A 1 95 ? -0.262 15.152 4.733 1.00 96.06 95 GLY A C 1
ATOM 762 O O . GLY A 1 95 ? 0.479 14.604 3.918 1.00 96.06 95 GLY A O 1
ATOM 763 N N . LEU A 1 96 ? -0.550 14.591 5.911 1.00 95.88 96 LEU A N 1
ATOM 764 C CA . LEU A 1 96 ? -0.001 13.300 6.336 1.00 95.88 96 LEU A CA 1
ATOM 765 C C . LEU A 1 96 ? -0.505 12.141 5.460 1.00 95.88 96 LEU A C 1
ATOM 767 O O . LEU A 1 96 ? 0.276 11.278 5.049 1.00 95.88 96 LEU A O 1
ATOM 771 N N . PHE A 1 97 ? -1.797 12.125 5.131 1.00 94.94 97 PHE A N 1
ATOM 772 C CA . PHE A 1 97 ? -2.367 11.128 4.230 1.00 94.94 97 PHE A CA 1
ATOM 773 C C . PHE A 1 97 ? -1.862 11.284 2.798 1.00 94.94 97 PHE A C 1
ATOM 775 O O . PHE A 1 97 ? -1.616 10.280 2.141 1.00 94.94 97 PHE A O 1
ATOM 782 N N . ALA A 1 98 ? -1.622 12.505 2.325 1.00 95.00 98 ALA A N 1
ATOM 783 C CA . ALA A 1 98 ? -1.009 12.745 1.025 1.00 95.00 98 ALA A CA 1
ATOM 784 C C . ALA A 1 98 ? 0.432 12.216 0.983 1.00 95.00 98 ALA A C 1
ATOM 786 O O . ALA A 1 98 ? 0.800 11.530 0.033 1.00 95.00 98 ALA A O 1
ATOM 787 N N . ALA A 1 99 ? 1.227 12.461 2.029 1.00 96.75 99 ALA A N 1
ATOM 788 C CA . ALA A 1 99 ? 2.596 11.955 2.120 1.00 96.75 99 ALA A CA 1
ATOM 789 C C . ALA A 1 99 ? 2.642 10.419 2.159 1.00 96.75 99 ALA A C 1
ATOM 791 O O . ALA A 1 99 ? 3.398 9.798 1.414 1.00 96.75 99 ALA A O 1
ATOM 792 N N . THR A 1 100 ? 1.798 9.791 2.982 1.00 96.06 100 THR A N 1
ATOM 793 C CA . THR A 1 100 ? 1.710 8.322 3.058 1.00 96.06 100 THR A CA 1
ATOM 794 C C . THR A 1 100 ? 1.172 7.712 1.764 1.00 96.06 100 THR A C 1
ATOM 796 O O . THR A 1 100 ? 1.732 6.729 1.282 1.00 96.06 100 THR A O 1
ATOM 799 N N . ALA A 1 101 ? 0.157 8.319 1.143 1.00 94.56 101 ALA A N 1
ATOM 800 C CA . ALA A 1 101 ? -0.357 7.899 -0.158 1.00 94.56 101 ALA A CA 1
ATOM 801 C C . ALA A 1 101 ? 0.696 8.031 -1.264 1.00 94.56 101 ALA A C 1
ATOM 803 O O . ALA A 1 101 ? 0.794 7.141 -2.103 1.00 94.56 101 ALA A O 1
ATOM 804 N N . ALA A 1 102 ? 1.515 9.087 -1.254 1.00 95.31 102 ALA A N 1
ATOM 805 C CA . ALA A 1 102 ? 2.624 9.243 -2.190 1.00 95.31 102 ALA A CA 1
ATOM 806 C C . ALA A 1 102 ? 3.692 8.162 -1.978 1.00 95.31 102 ALA A C 1
ATOM 808 O O . ALA A 1 102 ? 4.120 7.542 -2.947 1.00 95.31 102 ALA A O 1
ATOM 809 N N . LEU A 1 103 ? 4.070 7.869 -0.729 1.00 95.25 103 LEU A N 1
ATOM 810 C CA . LEU A 1 103 ? 5.032 6.808 -0.405 1.00 95.25 103 LEU A CA 1
ATOM 811 C C . LEU A 1 103 ? 4.551 5.434 -0.890 1.00 95.25 103 LEU A C 1
ATOM 813 O O . LEU A 1 103 ? 5.274 4.720 -1.587 1.00 95.25 103 LEU A O 1
ATOM 817 N N . ILE A 1 104 ? 3.305 5.085 -0.560 1.00 93.50 104 ILE A N 1
ATOM 818 C CA . ILE A 1 104 ? 2.666 3.837 -0.996 1.00 93.50 104 ILE A CA 1
ATOM 819 C C . ILE A 1 104 ? 2.507 3.832 -2.521 1.00 93.50 104 ILE A C 1
ATOM 821 O O . ILE A 1 104 ? 2.688 2.799 -3.163 1.00 93.50 104 ILE A O 1
ATOM 825 N N . GLY A 1 105 ? 2.203 4.988 -3.111 1.00 94.75 105 GLY A N 1
ATOM 826 C CA . GLY A 1 105 ? 2.059 5.173 -4.547 1.00 94.75 105 GLY A CA 1
ATOM 827 C C . GLY A 1 105 ? 3.356 4.905 -5.303 1.00 94.75 105 GLY A C 1
ATOM 828 O O . GLY A 1 105 ? 3.366 4.130 -6.256 1.00 94.75 105 GLY A O 1
ATOM 829 N N . VAL A 1 106 ? 4.466 5.482 -4.842 1.00 94.88 106 VAL A N 1
ATOM 830 C CA . VAL A 1 106 ? 5.804 5.235 -5.393 1.00 94.88 106 VAL A CA 1
ATOM 831 C C . VAL A 1 106 ? 6.179 3.765 -5.236 1.00 94.88 106 VAL A C 1
ATOM 833 O O . VAL A 1 106 ? 6.609 3.149 -6.207 1.00 94.88 106 VAL A O 1
ATOM 836 N N . ASN A 1 107 ? 5.955 3.175 -4.059 1.00 94.00 107 ASN A N 1
ATOM 837 C CA . ASN A 1 107 ? 6.224 1.756 -3.824 1.00 94.00 107 ASN A CA 1
ATOM 838 C C . ASN A 1 107 ? 5.489 0.854 -4.831 1.00 94.00 107 ASN A C 1
ATOM 840 O O . ASN A 1 107 ? 6.100 -0.007 -5.464 1.00 94.00 107 ASN A O 1
ATOM 844 N N . TRP A 1 108 ? 4.197 1.096 -5.042 1.00 93.44 108 TRP A N 1
ATOM 845 C CA . TRP A 1 108 ? 3.409 0.345 -6.015 1.00 93.44 108 TRP A CA 1
ATOM 846 C C . TRP A 1 108 ? 3.830 0.601 -7.460 1.00 93.44 108 TRP A C 1
ATOM 848 O O . TRP A 1 108 ? 3.785 -0.318 -8.275 1.00 93.44 108 TRP A O 1
ATOM 858 N N . LEU A 1 109 ? 4.233 1.825 -7.799 1.00 94.25 109 LEU A N 1
ATOM 859 C CA . LEU A 1 109 ? 4.710 2.145 -9.140 1.00 94.25 109 LEU A CA 1
ATOM 860 C C . LEU A 1 109 ? 6.008 1.393 -9.456 1.00 94.25 109 LEU A C 1
ATOM 862 O O . LEU A 1 109 ? 6.129 0.823 -10.540 1.00 94.25 109 LEU A O 1
ATOM 866 N N . VAL A 1 110 ? 6.932 1.330 -8.492 1.00 93.81 110 VAL A N 1
ATOM 867 C CA . VAL A 1 110 ? 8.164 0.531 -8.583 1.00 93.81 110 VAL A CA 1
ATOM 868 C C . VAL A 1 110 ? 7.832 -0.950 -8.751 1.00 93.81 110 VAL A C 1
ATOM 870 O O . VAL A 1 110 ? 8.403 -1.594 -9.624 1.00 93.81 110 VAL A O 1
ATOM 873 N N . TYR A 1 111 ? 6.868 -1.477 -7.989 1.00 91.62 111 TYR A N 1
ATOM 874 C CA . TYR A 1 111 ? 6.394 -2.855 -8.144 1.00 91.62 111 TYR A CA 1
ATOM 875 C C . TYR A 1 111 ? 5.873 -3.136 -9.563 1.00 91.62 111 TYR A C 1
ATOM 877 O O . TYR A 1 111 ? 6.317 -4.089 -10.200 1.00 91.62 111 TYR A O 1
ATOM 885 N N . ILE A 1 112 ? 4.963 -2.300 -10.082 1.00 92.38 112 ILE A N 1
ATOM 886 C CA . ILE A 1 112 ? 4.393 -2.473 -11.430 1.00 92.38 112 ILE A CA 1
ATOM 887 C C . ILE A 1 112 ? 5.507 -2.431 -12.476 1.00 92.38 112 ILE A C 1
ATOM 889 O O . ILE A 1 112 ? 5.574 -3.294 -13.347 1.00 92.38 112 ILE A O 1
ATOM 893 N N . TRP A 1 113 ? 6.399 -1.444 -12.374 1.00 93.69 113 TRP A N 1
ATOM 894 C CA . TRP A 1 113 ? 7.537 -1.314 -13.274 1.00 93.69 113 TRP A CA 1
ATOM 895 C C . TRP A 1 113 ? 8.434 -2.558 -13.231 1.00 93.69 113 TRP A C 1
ATOM 897 O O . TRP A 1 113 ? 8.776 -3.095 -14.283 1.00 93.69 113 TRP A O 1
ATOM 907 N N . ALA A 1 114 ? 8.760 -3.064 -12.042 1.00 92.44 114 ALA A N 1
ATOM 908 C CA . ALA A 1 114 ? 9.608 -4.238 -11.877 1.00 92.44 114 ALA A CA 1
ATOM 909 C C . ALA A 1 114 ? 8.965 -5.502 -12.470 1.00 92.44 114 ALA A C 1
ATOM 911 O O . ALA A 1 114 ? 9.626 -6.247 -13.190 1.00 92.44 114 ALA A O 1
ATOM 912 N N . VAL A 1 115 ? 7.665 -5.718 -12.242 1.00 91.00 115 VAL A N 1
ATOM 913 C CA . VAL A 1 115 ? 6.919 -6.844 -12.827 1.00 91.00 115 VAL A CA 1
ATOM 914 C C . VAL A 1 115 ? 6.908 -6.770 -14.353 1.00 91.00 115 VAL A C 1
ATOM 916 O O . VAL A 1 115 ? 7.150 -7.777 -15.020 1.00 91.00 115 VAL A O 1
ATOM 919 N N . LEU A 1 116 ? 6.661 -5.586 -14.921 1.00 89.88 116 LEU A N 1
ATOM 920 C CA . LEU A 1 116 ? 6.643 -5.405 -16.371 1.00 89.88 116 LEU A CA 1
ATOM 921 C C . LEU A 1 116 ? 8.021 -5.649 -17.007 1.00 89.88 116 LEU A C 1
ATOM 923 O O . LEU A 1 116 ? 8.071 -6.247 -18.078 1.00 89.88 116 LEU A O 1
ATOM 927 N N . ASN A 1 117 ? 9.113 -5.311 -16.312 1.00 91.56 117 ASN A N 1
ATOM 928 C CA . ASN A 1 117 ? 10.503 -5.518 -16.750 1.00 91.56 117 ASN A CA 1
ATOM 929 C C . ASN A 1 117 ? 11.108 -6.881 -16.335 1.00 91.56 117 ASN A C 1
ATOM 931 O O . ASN A 1 117 ? 12.327 -7.010 -16.247 1.00 91.56 117 ASN A O 1
ATOM 935 N N . ASP A 1 118 ? 10.283 -7.891 -16.031 1.00 91.00 118 ASP A N 1
ATOM 936 C CA . ASP A 1 118 ? 10.730 -9.254 -15.673 1.00 91.00 118 ASP A CA 1
ATOM 937 C C . ASP A 1 118 ? 11.570 -9.350 -14.383 1.00 91.00 118 ASP A C 1
ATOM 939 O O . ASP A 1 118 ? 12.199 -10.368 -14.098 1.00 91.00 118 ASP A O 1
ATOM 943 N N . ARG A 1 119 ? 11.522 -8.328 -13.523 1.00 91.62 119 ARG A N 1
ATOM 944 C CA . ARG A 1 119 ? 12.217 -8.272 -12.222 1.00 91.62 119 ARG A CA 1
ATOM 945 C C . ARG A 1 119 ? 11.346 -8.785 -11.073 1.00 91.62 119 ARG A C 1
ATOM 947 O O . ARG A 1 119 ? 11.399 -8.290 -9.945 1.00 91.62 119 ARG A O 1
ATOM 954 N N . ILE A 1 120 ? 10.525 -9.797 -11.347 1.00 88.75 120 ILE A N 1
ATOM 955 C CA . ILE A 1 120 ? 9.578 -10.356 -10.370 1.00 88.75 120 ILE A CA 1
ATOM 956 C C . ILE A 1 120 ? 10.335 -10.993 -9.194 1.00 88.75 120 ILE A C 1
ATOM 958 O O . ILE A 1 120 ? 9.949 -10.796 -8.046 1.00 88.75 120 ILE A O 1
ATOM 962 N N . LEU A 1 121 ? 11.454 -11.679 -9.458 1.00 90.31 121 LEU A N 1
ATOM 963 C CA . LEU A 1 121 ? 12.268 -12.305 -8.411 1.00 90.31 121 LEU A CA 1
ATOM 964 C C . LEU A 1 121 ? 12.883 -11.273 -7.449 1.00 90.31 121 LEU A C 1
ATOM 966 O O . LEU A 1 121 ? 12.799 -11.440 -6.234 1.00 90.31 121 LEU A O 1
ATOM 970 N N . GLU A 1 122 ? 13.450 -10.185 -7.982 1.00 90.69 122 GLU A N 1
ATOM 971 C CA . GLU A 1 122 ? 13.999 -9.075 -7.182 1.00 90.69 122 GLU A CA 1
ATOM 972 C C . GLU A 1 122 ? 12.914 -8.450 -6.295 1.00 90.69 122 GLU A C 1
ATOM 974 O O . GLU A 1 122 ? 13.121 -8.184 -5.111 1.00 90.69 122 GLU A O 1
ATOM 979 N N . THR A 1 123 ? 11.718 -8.294 -6.859 1.00 90.31 123 THR A N 1
ATOM 980 C CA . THR A 1 123 ? 10.546 -7.773 -6.157 1.00 90.31 123 THR A CA 1
ATOM 981 C C . THR A 1 123 ? 10.122 -8.685 -5.002 1.00 90.31 123 THR A C 1
ATOM 983 O O . THR A 1 123 ? 9.877 -8.210 -3.892 1.00 90.31 123 THR A O 1
ATOM 986 N N . SER A 1 124 ? 10.072 -10.002 -5.223 1.00 88.44 124 SER A N 1
ATOM 987 C CA . SER A 1 124 ? 9.760 -10.983 -4.177 1.00 88.44 124 SER A CA 1
ATOM 988 C C . SER A 1 124 ? 10.783 -10.965 -3.039 1.00 88.44 124 SER A C 1
ATOM 990 O O . SER A 1 124 ? 10.391 -11.019 -1.874 1.00 88.44 124 SER A O 1
ATOM 992 N N . LEU A 1 125 ? 12.076 -10.829 -3.349 1.00 91.19 125 LEU A N 1
ATOM 993 C CA . LEU A 1 125 ? 13.123 -10.680 -2.332 1.00 91.19 125 LEU A CA 1
ATOM 994 C C . LEU A 1 125 ? 12.927 -9.407 -1.500 1.00 91.19 125 LEU A C 1
ATOM 996 O O . LEU A 1 125 ? 12.999 -9.463 -0.273 1.00 91.19 125 LEU A O 1
ATOM 1000 N N . GLY A 1 126 ? 12.599 -8.282 -2.141 1.00 88.88 126 GLY A N 1
ATOM 1001 C CA . GLY A 1 126 ? 12.250 -7.043 -1.442 1.00 88.88 126 GLY A CA 1
ATOM 1002 C C . GLY A 1 126 ? 11.076 -7.218 -0.470 1.00 88.88 126 GLY A C 1
ATOM 1003 O O . GLY A 1 126 ? 11.130 -6.753 0.672 1.00 88.88 126 GLY A O 1
ATOM 1004 N N . PHE A 1 127 ? 10.037 -7.958 -0.868 1.00 88.19 127 PHE A N 1
ATOM 1005 C CA . PHE A 1 127 ? 8.916 -8.264 0.026 1.00 88.19 127 PHE A CA 1
ATOM 1006 C C . PHE A 1 127 ? 9.312 -9.162 1.203 1.00 88.19 127 PHE A C 1
ATOM 1008 O O . PHE A 1 127 ? 8.849 -8.917 2.316 1.00 88.19 127 PHE A O 1
ATOM 1015 N N . PHE A 1 128 ? 10.212 -10.133 1.018 1.00 90.62 128 PHE A N 1
ATOM 1016 C CA . PHE A 1 128 ? 10.728 -10.943 2.131 1.00 90.62 128 PHE A CA 1
ATOM 1017 C C . PHE A 1 128 ? 11.560 -10.142 3.138 1.00 90.62 128 PHE A C 1
ATOM 1019 O O . PHE A 1 128 ? 11.614 -10.506 4.311 1.00 90.62 128 PHE A O 1
ATOM 1026 N N . ILE A 1 129 ? 12.167 -9.032 2.716 1.00 92.88 129 ILE A N 1
ATOM 1027 C CA . ILE A 1 129 ? 12.911 -8.125 3.601 1.00 92.88 129 ILE A CA 1
ATOM 1028 C C . ILE A 1 129 ? 11.963 -7.254 4.446 1.00 92.88 129 ILE A C 1
ATOM 1030 O O . ILE A 1 129 ? 12.332 -6.812 5.534 1.00 92.88 129 ILE A O 1
ATOM 1034 N N . THR A 1 130 ? 10.720 -7.037 4.004 1.00 91.25 130 THR A N 1
ATOM 1035 C CA . THR A 1 130 ? 9.778 -6.107 4.657 1.00 91.25 130 THR A CA 1
ATOM 1036 C C . THR A 1 130 ? 9.539 -6.419 6.144 1.00 91.25 130 THR A C 1
ATOM 1038 O O . THR A 1 130 ? 9.681 -5.497 6.947 1.00 91.25 130 THR A O 1
ATOM 1041 N N . PRO A 1 131 ? 9.270 -7.672 6.572 1.00 91.12 131 PRO A N 1
ATOM 1042 C CA . PRO A 1 131 ? 9.113 -7.999 7.991 1.00 91.12 131 PRO A CA 1
ATOM 1043 C C . PRO A 1 131 ? 10.345 -7.647 8.834 1.00 91.12 131 PRO A C 1
ATOM 1045 O O . PRO A 1 131 ? 10.210 -7.098 9.926 1.00 91.12 131 PRO A O 1
ATOM 1048 N N . LEU A 1 132 ? 11.551 -7.891 8.311 1.00 92.06 132 LEU A N 1
ATOM 1049 C CA . LEU A 1 132 ? 12.798 -7.549 8.999 1.00 92.06 132 LEU A CA 1
ATOM 1050 C C . LEU A 1 132 ? 12.905 -6.038 9.205 1.00 92.06 132 LEU A C 1
ATOM 1052 O O . LEU A 1 132 ? 13.194 -5.590 10.311 1.00 92.06 132 LEU A O 1
ATOM 1056 N N . ILE A 1 133 ? 12.599 -5.250 8.171 1.00 92.31 133 ILE A N 1
ATOM 1057 C CA . ILE A 1 133 ? 12.581 -3.786 8.268 1.00 92.31 133 ILE A CA 1
ATOM 1058 C C . ILE A 1 133 ? 11.524 -3.316 9.266 1.00 92.31 133 ILE A C 1
ATOM 1060 O O . ILE A 1 133 ? 11.816 -2.442 10.075 1.00 92.31 133 ILE A O 1
ATOM 1064 N N . THR A 1 134 ? 10.325 -3.906 9.273 1.00 91.31 134 THR A N 1
ATOM 1065 C CA . THR A 1 134 ? 9.293 -3.534 10.254 1.00 91.31 134 THR A CA 1
ATOM 1066 C C . THR A 1 134 ? 9.717 -3.843 11.687 1.00 91.31 134 THR A C 1
ATOM 1068 O O . THR A 1 134 ? 9.480 -3.022 12.567 1.00 91.31 134 THR A O 1
ATOM 1071 N N . VAL A 1 135 ? 10.413 -4.962 11.922 1.00 91.62 135 VAL A N 1
ATOM 1072 C CA . VAL A 1 135 ? 10.975 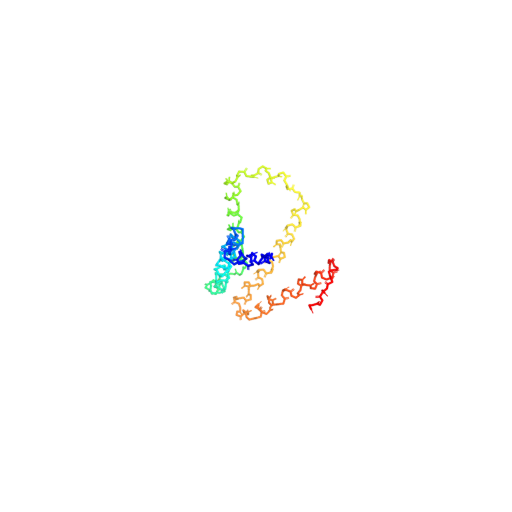-5.302 13.238 1.00 91.62 135 VAL A CA 1
ATOM 1073 C C . VAL A 1 135 ? 12.066 -4.308 13.632 1.00 91.62 135 VAL A C 1
ATOM 1075 O O . VAL A 1 135 ? 12.047 -3.793 14.744 1.00 91.62 135 VAL A O 1
ATOM 1078 N N . VAL A 1 136 ? 12.991 -3.986 12.723 1.00 92.75 136 VAL A N 1
ATOM 1079 C CA . VAL A 1 136 ? 14.047 -2.990 12.972 1.00 92.75 136 VAL A CA 1
ATOM 1080 C C . VAL A 1 136 ? 13.443 -1.625 13.298 1.00 92.75 136 VAL A C 1
ATOM 1082 O O . VAL A 1 136 ? 13.874 -0.984 14.251 1.00 92.75 136 VAL A O 1
ATOM 1085 N N . LEU A 1 137 ? 12.421 -1.192 12.558 1.00 91.69 137 LEU A N 1
ATOM 1086 C CA . LEU A 1 137 ? 11.703 0.047 12.848 1.00 91.69 137 LEU A CA 1
ATOM 1087 C C . LEU A 1 137 ? 10.984 -0.012 14.202 1.00 91.69 137 LEU A C 1
ATOM 1089 O O . LEU A 1 137 ? 11.034 0.969 14.933 1.00 91.69 137 LEU A O 1
ATOM 1093 N N . GLY A 1 138 ? 10.382 -1.141 14.581 1.00 91.00 138 GLY A N 1
ATOM 1094 C CA . GLY A 1 138 ? 9.806 -1.336 15.918 1.00 91.00 138 GLY A CA 1
ATOM 1095 C C . GLY A 1 138 ? 10.847 -1.171 17.030 1.00 91.00 138 GLY A C 1
ATOM 1096 O O . GLY A 1 138 ? 10.654 -0.414 17.979 1.00 91.00 138 GLY A O 1
ATOM 1097 N N . VAL A 1 139 ? 12.016 -1.787 16.872 1.00 93.00 139 VAL A N 1
ATOM 1098 C CA . VAL A 1 139 ? 13.109 -1.682 17.849 1.00 93.00 139 VAL A CA 1
ATOM 1099 C C . VAL A 1 139 ? 13.679 -0.261 17.911 1.00 93.00 139 VAL A C 1
ATOM 1101 O O . VAL A 1 139 ? 13.873 0.274 18.999 1.00 93.00 139 VAL A O 1
ATOM 1104 N N . VAL A 1 140 ? 13.946 0.372 16.765 1.00 93.50 140 VAL A N 1
ATOM 1105 C CA . VAL A 1 140 ? 14.633 1.675 16.702 1.00 93.50 140 VAL A CA 1
ATOM 1106 C C . VAL A 1 140 ? 13.689 2.844 16.980 1.00 93.50 140 VAL A C 1
ATOM 1108 O O . VAL A 1 140 ? 14.055 3.758 17.713 1.00 93.50 140 VAL A O 1
ATOM 1111 N N . ALA A 1 141 ? 12.491 2.838 16.395 1.00 92.31 141 ALA A N 1
ATOM 1112 C CA . ALA A 1 141 ? 11.551 3.953 16.490 1.00 92.31 141 ALA A CA 1
ATOM 1113 C C . ALA A 1 141 ? 10.599 3.834 17.688 1.00 92.31 141 ALA A C 1
ATOM 1115 O O . ALA A 1 141 ? 10.240 4.861 18.261 1.00 92.31 141 ALA A O 1
ATOM 1116 N N . LEU A 1 142 ? 10.189 2.616 18.071 1.00 89.00 142 LEU A N 1
ATOM 1117 C CA . LEU A 1 142 ? 9.301 2.388 19.223 1.00 89.00 142 LEU A CA 1
ATOM 1118 C C . LEU A 1 142 ? 10.060 1.927 20.482 1.00 89.00 142 LEU A C 1
ATOM 1120 O O . LEU A 1 142 ? 9.486 1.936 21.569 1.00 89.00 142 LEU A O 1
ATOM 1124 N N . GLY A 1 143 ? 11.342 1.559 20.372 1.00 87.06 143 GLY A N 1
ATOM 1125 C CA . GLY A 1 143 ? 12.144 1.100 21.512 1.00 87.06 143 GLY A CA 1
ATOM 1126 C C . GLY A 1 143 ? 11.803 -0.319 21.975 1.00 87.06 143 GLY A C 1
ATOM 1127 O O . GLY A 1 143 ? 12.103 -0.687 23.115 1.00 87.06 143 GLY A O 1
ATOM 1128 N N . GLU A 1 144 ? 11.150 -1.115 21.125 1.00 89.88 144 GLU A N 1
ATOM 1129 C CA . GLU A 1 144 ? 10.752 -2.480 21.462 1.00 89.88 144 GLU A CA 1
ATOM 1130 C C . GLU A 1 144 ? 11.979 -3.378 21.679 1.00 89.88 144 GLU A C 1
ATOM 1132 O O . GLU A 1 144 ? 12.969 -3.316 20.950 1.00 89.88 144 GLU A O 1
ATOM 1137 N N . ARG A 1 145 ? 11.928 -4.238 22.702 1.00 84.00 145 ARG A N 1
ATOM 1138 C CA . ARG A 1 145 ? 12.992 -5.210 22.980 1.00 84.00 145 ARG A CA 1
ATOM 1139 C C . ARG A 1 145 ? 12.621 -6.558 22.384 1.00 84.00 145 ARG A C 1
ATOM 1141 O O . ARG A 1 145 ? 11.542 -7.078 22.647 1.00 84.00 145 ARG A O 1
ATOM 1148 N N . LEU A 1 146 ? 13.545 -7.149 21.631 1.00 83.12 146 LEU A N 1
ATOM 1149 C CA . LEU A 1 146 ? 13.399 -8.516 21.143 1.00 83.12 146 LEU A CA 1
ATOM 1150 C C . LEU A 1 146 ? 13.541 -9.487 22.320 1.00 83.12 146 LEU A C 1
ATOM 1152 O O . LEU A 1 146 ? 14.646 -9.727 22.810 1.00 83.12 146 LEU A O 1
ATOM 1156 N N . THR A 1 147 ? 12.422 -10.036 22.788 1.00 81.06 147 THR A N 1
ATOM 1157 C CA . THR A 1 147 ? 12.435 -11.127 23.767 1.00 81.06 147 THR A CA 1
ATOM 1158 C C . THR A 1 147 ? 12.938 -12.390 23.074 1.00 81.06 147 THR A C 1
ATOM 1160 O O . THR A 1 147 ? 12.388 -12.806 22.054 1.00 81.06 147 THR A O 1
ATOM 1163 N N . ARG A 1 148 ? 14.007 -12.993 23.604 1.00 72.88 148 ARG A N 1
ATOM 1164 C CA . ARG A 1 148 ? 14.453 -14.319 23.159 1.00 72.88 148 ARG A CA 1
ATOM 1165 C C . ARG A 1 148 ? 13.422 -15.357 23.608 1.00 72.88 148 ARG A C 1
ATOM 1167 O O . ARG A 1 148 ? 13.024 -15.335 24.771 1.00 72.88 148 ARG A O 1
ATOM 1174 N N . LEU A 1 149 ? 12.992 -16.197 22.665 1.00 51.31 149 LEU A N 1
ATOM 1175 C CA . LEU A 1 149 ? 12.206 -17.407 22.923 1.00 51.31 149 LEU A CA 1
ATOM 1176 C C . LEU A 1 149 ? 13.022 -18.421 23.729 1.00 51.31 149 LEU A C 1
ATOM 1178 O O . LEU A 1 149 ? 14.244 -18.516 23.464 1.00 51.31 149 LEU A O 1
#

Organism: NCBI:txid2728834

Foldseek 3Di:
DDDDPDDPPPPDDPPPPPVVVVVVVVVVVVVVVVVVVVVVVVVCVLVVLLVVLVPQLVVVLVVVVVVVVVVVVVVCVVVVCPVVVVVPDDPVVVVVVVVVCVVVSVVSSVVSVCSSVVVPVVVVVVVVCVVVVVVVCCCPVVVDDDDDD

InterPro domains:
  IPR000620 EamA domain [PF00892] (30-148)
  IPR037185 Multidrug transporter EmrE superfamily [SSF103481] (69-148)